Protein AF-A0A7J4S500-F1 (afdb_monomer_lite)

Radius of gyration: 20.07 Å; chains: 1; bounding box: 51×58×51 Å

Sequence (157 aa):
MPPDVHGDVSMAYDDLKDFEGETYSGMAVGGRHVWRYTDAVWREVKVAPDRWDFTLSSVKRRDEPSPPGSGVPPLTEYHWYVLAHQWVRKVDADSYRTFMSGEKYKLAHRRPHWRAWSDEYPGNLASRDAVAAILECRLERLRAETEPRTLWARAAP

Structure (mmCIF, N/CA/C/O backbone):
data_AF-A0A7J4S500-F1
#
_entry.id   AF-A0A7J4S500-F1
#
loop_
_atom_site.group_PDB
_atom_site.id
_atom_site.type_symbol
_atom_site.label_atom_id
_atom_site.label_alt_id
_atom_site.label_comp_id
_atom_site.label_asym_id
_atom_site.label_entity_id
_atom_site.label_seq_id
_atom_site.pdbx_PDB_ins_code
_atom_site.Cartn_x
_atom_site.Cartn_y
_atom_site.Cartn_z
_atom_site.occupancy
_atom_site.B_iso_or_equiv
_atom_site.auth_seq_id
_atom_site.auth_comp_id
_atom_site.auth_asym_id
_atom_site.auth_atom_id
_atom_site.pdbx_PDB_model_num
ATOM 1 N N . MET A 1 1 ? 32.256 42.524 0.680 1.00 39.34 1 MET A N 1
ATOM 2 C CA . MET A 1 1 ? 31.242 41.462 0.548 1.00 39.34 1 MET A CA 1
ATOM 3 C C . MET A 1 1 ? 31.651 40.297 1.431 1.00 39.34 1 MET A C 1
ATOM 5 O O . MET A 1 1 ? 32.753 39.801 1.218 1.00 39.34 1 MET A O 1
ATOM 9 N N . PRO A 1 2 ? 30.843 39.882 2.418 1.00 38.25 2 PRO A N 1
ATOM 10 C CA . PRO A 1 2 ? 30.869 38.491 2.861 1.00 38.25 2 PRO A CA 1
ATOM 11 C C . PRO A 1 2 ? 30.326 37.592 1.727 1.00 38.25 2 PRO A C 1
ATOM 13 O O . PRO A 1 2 ? 29.586 38.093 0.877 1.00 38.25 2 PRO A O 1
ATOM 16 N N . PRO A 1 3 ? 30.681 36.299 1.671 1.00 42.00 3 PRO A N 1
ATOM 17 C CA . PRO A 1 3 ? 29.976 35.341 0.827 1.00 42.00 3 PRO A CA 1
ATOM 18 C C . PRO A 1 3 ? 28.627 34.970 1.464 1.00 42.00 3 PRO A C 1
ATOM 20 O O . PRO A 1 3 ? 28.577 34.675 2.658 1.00 42.00 3 PRO A O 1
ATOM 23 N N . ASP A 1 4 ? 27.551 34.943 0.676 1.00 40.97 4 ASP A N 1
ATOM 24 C CA . ASP A 1 4 ? 26.268 34.394 1.128 1.00 40.97 4 ASP A CA 1
ATOM 25 C C . ASP A 1 4 ? 26.385 32.879 1.318 1.00 40.97 4 ASP A C 1
ATOM 27 O O . ASP A 1 4 ? 26.634 32.131 0.371 1.00 40.97 4 ASP A O 1
ATOM 31 N N . VAL A 1 5 ? 26.171 32.411 2.549 1.00 47.94 5 VAL A N 1
ATOM 32 C CA . VAL A 1 5 ? 26.186 30.980 2.891 1.00 47.94 5 VAL A CA 1
ATOM 33 C C . VAL A 1 5 ? 24.767 30.411 2.814 1.00 47.94 5 VAL A C 1
ATOM 35 O O . VAL A 1 5 ? 24.253 29.815 3.758 1.00 47.94 5 VAL A O 1
ATOM 38 N N . HIS A 1 6 ? 24.126 30.573 1.655 1.00 37.28 6 HIS A N 1
ATOM 39 C CA . HIS A 1 6 ? 22.921 29.818 1.308 1.00 37.28 6 HIS A CA 1
ATOM 40 C C . HIS A 1 6 ? 23.308 28.421 0.811 1.00 37.28 6 HIS A C 1
ATOM 42 O O . HIS A 1 6 ? 23.156 28.077 -0.359 1.00 37.28 6 HIS A O 1
ATOM 48 N N . GLY A 1 7 ? 23.838 27.613 1.732 1.00 32.66 7 GLY A N 1
ATOM 49 C CA . GLY A 1 7 ? 23.929 26.175 1.531 1.00 32.66 7 GLY A CA 1
ATOM 50 C C . GLY A 1 7 ? 22.523 25.583 1.515 1.00 32.66 7 GLY A C 1
ATOM 51 O O . GLY A 1 7 ? 21.793 25.714 2.495 1.00 32.66 7 GLY A O 1
ATOM 52 N N . ASP A 1 8 ? 22.152 24.935 0.413 1.00 40.66 8 ASP A N 1
ATOM 53 C CA . ASP A 1 8 ? 20.953 24.103 0.350 1.00 40.66 8 ASP A CA 1
ATOM 54 C C . ASP A 1 8 ? 21.151 22.893 1.275 1.00 40.66 8 ASP A C 1
ATOM 56 O O . ASP A 1 8 ? 21.895 21.955 0.959 1.00 40.66 8 ASP A O 1
ATOM 60 N N . VAL A 1 9 ? 20.556 22.956 2.471 1.00 40.66 9 VAL A N 1
ATOM 61 C CA . VAL A 1 9 ? 20.656 21.901 3.486 1.00 40.66 9 VAL A CA 1
ATOM 62 C C . VAL A 1 9 ? 19.765 20.742 3.054 1.00 40.66 9 VAL A C 1
ATOM 64 O O . VAL A 1 9 ? 18.627 20.584 3.496 1.00 40.66 9 VAL A O 1
ATOM 67 N N . SER A 1 10 ? 20.316 19.919 2.165 1.00 56.28 10 SER A N 1
ATOM 68 C CA . SER A 1 10 ? 19.734 18.660 1.711 1.00 56.28 10 SER A CA 1
ATOM 69 C C . SER A 1 10 ? 19.686 17.648 2.863 1.00 56.28 10 SER A C 1
ATOM 71 O O . SER A 1 10 ? 20.541 16.774 2.987 1.00 56.28 10 SER A O 1
ATOM 73 N N . MET A 1 11 ? 18.665 17.798 3.717 1.00 62.59 11 MET A N 1
ATOM 74 C CA . MET A 1 11 ? 18.390 16.959 4.889 1.00 62.59 11 MET A CA 1
ATOM 75 C C . MET A 1 11 ? 18.556 15.475 4.544 1.00 62.59 11 MET A C 1
ATOM 77 O O . MET A 1 11 ? 17.888 14.952 3.641 1.00 62.59 11 MET A O 1
ATOM 81 N N . ALA A 1 12 ? 19.438 14.788 5.267 1.00 69.69 12 ALA A N 1
ATOM 82 C CA . ALA A 1 12 ? 19.785 13.404 5.004 1.00 69.69 12 ALA A CA 1
ATOM 83 C C . ALA A 1 12 ? 18.594 12.473 5.270 1.00 69.69 12 ALA A C 1
ATOM 85 O O . ALA A 1 12 ? 17.599 12.832 5.904 1.00 69.69 12 ALA A O 1
ATOM 86 N N . TYR A 1 13 ? 18.666 11.244 4.757 1.00 65.56 13 TYR A N 1
ATOM 87 C CA . TYR A 1 13 ? 17.521 10.332 4.778 1.00 65.56 13 TYR A CA 1
ATOM 88 C C . TYR A 1 13 ? 17.038 10.009 6.204 1.00 65.56 13 TYR A C 1
ATOM 90 O O . TYR A 1 13 ? 15.847 10.147 6.477 1.00 65.56 13 TYR A O 1
ATOM 98 N N . ASP A 1 14 ? 17.935 9.629 7.119 1.00 72.44 14 ASP A N 1
ATOM 99 C CA . ASP A 1 14 ? 17.562 9.287 8.500 1.00 72.44 14 ASP A CA 1
ATOM 100 C C . ASP A 1 14 ? 17.356 10.519 9.419 1.00 72.44 14 ASP A C 1
ATOM 102 O O . ASP A 1 14 ? 16.900 10.339 10.547 1.00 72.44 14 ASP A O 1
ATOM 106 N N . ASP A 1 15 ? 17.598 11.754 8.947 1.00 78.81 15 ASP A N 1
ATOM 107 C CA . ASP A 1 15 ? 17.325 12.977 9.723 1.00 78.81 15 ASP A CA 1
ATOM 108 C C . ASP A 1 15 ? 15.832 13.108 10.063 1.00 78.81 15 ASP A C 1
ATOM 110 O O . ASP A 1 15 ? 14.961 12.798 9.234 1.00 78.81 15 ASP A O 1
ATOM 114 N N . LEU A 1 16 ? 15.544 13.636 11.256 1.00 82.00 16 LEU A N 1
ATOM 115 C CA . LEU A 1 16 ? 14.200 14.065 11.642 1.00 82.00 16 LEU A CA 1
ATOM 116 C C . LEU A 1 16 ? 13.781 15.309 10.844 1.00 82.00 16 LEU A C 1
ATOM 118 O O . LEU A 1 16 ? 14.607 16.159 10.507 1.00 82.00 16 LEU A O 1
ATOM 122 N N . LYS A 1 17 ? 12.496 15.372 10.500 1.00 83.19 17 LYS A N 1
ATOM 123 C CA . LYS A 1 17 ? 11.870 16.386 9.644 1.00 83.19 17 LYS A CA 1
ATOM 124 C C . LYS A 1 17 ? 10.467 16.652 10.172 1.00 83.19 17 LYS A C 1
ATOM 126 O O . LYS A 1 17 ? 9.809 15.708 10.595 1.00 83.19 17 LYS A O 1
ATOM 131 N N . ASP A 1 18 ? 9.985 17.882 10.075 1.00 84.75 18 ASP A N 1
ATOM 132 C CA . ASP A 1 18 ? 8.646 18.251 10.544 1.00 84.75 18 ASP A CA 1
ATOM 133 C C . ASP A 1 18 ? 7.722 18.591 9.369 1.00 84.75 18 ASP A C 1
ATOM 135 O O . ASP A 1 18 ? 8.151 19.172 8.367 1.00 84.75 18 ASP A O 1
ATOM 139 N N . PHE A 1 19 ? 6.447 18.213 9.467 1.00 83.50 19 PHE A N 1
ATOM 140 C CA . PHE A 1 19 ? 5.406 18.588 8.508 1.00 83.50 19 PHE A CA 1
ATOM 141 C C . PHE A 1 19 ? 4.060 18.743 9.226 1.00 83.50 19 PHE A C 1
ATOM 143 O O . PHE A 1 19 ? 3.625 17.831 9.917 1.00 83.50 19 PHE A O 1
ATOM 150 N N . GLU A 1 20 ? 3.422 19.911 9.092 1.00 84.31 20 GLU A N 1
ATOM 151 C CA . GLU A 1 20 ? 2.121 20.251 9.715 1.00 84.31 20 GLU A CA 1
ATOM 152 C C . GLU A 1 20 ? 2.034 20.030 11.248 1.00 84.31 20 GLU A C 1
ATOM 154 O O . GLU A 1 20 ? 0.949 20.020 11.820 1.00 84.31 20 GLU A O 1
ATOM 159 N N . GLY A 1 21 ? 3.185 19.938 11.928 1.00 83.62 21 GLY A N 1
ATOM 160 C CA . GLY A 1 21 ? 3.309 19.693 13.373 1.00 83.62 21 GLY A CA 1
ATOM 161 C C . GLY A 1 21 ? 3.766 18.277 13.743 1.00 83.62 21 GLY A C 1
ATOM 162 O O . GLY A 1 21 ? 4.132 18.050 14.892 1.00 83.62 21 GLY A O 1
ATOM 163 N N . GLU A 1 22 ? 3.804 17.351 12.782 1.00 80.56 22 GLU A N 1
ATOM 164 C CA . GLU A 1 22 ? 4.227 15.961 12.975 1.00 80.56 22 GLU A CA 1
ATOM 165 C C . GLU A 1 22 ? 5.703 15.758 12.593 1.00 80.56 22 GLU A C 1
ATOM 167 O O . GLU A 1 22 ? 6.120 16.079 11.473 1.00 80.56 22 GLU A O 1
ATOM 172 N N . THR A 1 23 ? 6.492 15.176 13.502 1.00 83.88 23 THR A N 1
ATOM 173 C CA . THR A 1 23 ? 7.908 14.846 13.270 1.00 83.88 23 THR A CA 1
ATOM 174 C C . THR A 1 23 ? 8.060 13.436 12.683 1.00 83.88 23 THR A C 1
ATOM 176 O O . THR A 1 23 ? 7.599 12.447 13.253 1.00 83.88 23 THR A O 1
ATOM 179 N N . TYR A 1 24 ? 8.766 13.310 11.560 1.00 82.12 24 TYR A N 1
ATOM 180 C CA . TYR A 1 24 ? 8.981 12.062 10.820 1.00 82.12 24 TYR A CA 1
ATOM 181 C C . TYR A 1 24 ? 10.438 11.904 10.347 1.00 82.12 24 TYR A C 1
ATOM 183 O O . TYR A 1 24 ? 11.268 12.795 10.506 1.00 82.12 24 TYR A O 1
ATOM 191 N N . SER A 1 25 ? 10.770 10.754 9.750 1.00 77.12 25 SER A N 1
ATOM 192 C CA . SER A 1 25 ? 12.083 10.494 9.136 1.00 77.12 25 SER A CA 1
ATOM 193 C C . SER A 1 25 ? 11.971 9.706 7.827 1.00 77.12 25 SER A C 1
ATOM 195 O O . SER A 1 25 ? 10.931 9.118 7.509 1.00 77.12 25 SER A O 1
ATOM 197 N N . GLY A 1 26 ? 13.051 9.695 7.042 1.00 80.75 26 GLY A N 1
ATOM 198 C CA . GLY A 1 26 ? 13.094 9.154 5.685 1.00 80.75 26 GLY A CA 1
ATOM 199 C C . GLY A 1 26 ? 13.034 10.243 4.609 1.00 80.75 26 GLY A C 1
ATOM 200 O O . GLY A 1 26 ? 13.561 11.345 4.771 1.00 80.75 26 GLY A O 1
ATOM 201 N N . MET A 1 27 ? 12.397 9.918 3.480 1.00 81.50 27 MET A N 1
ATOM 202 C CA . MET A 1 27 ? 12.185 10.842 2.360 1.00 81.50 27 MET A CA 1
ATOM 203 C C . MET A 1 27 ? 11.284 12.015 2.773 1.00 81.50 27 MET A C 1
ATOM 205 O O . MET A 1 27 ? 10.198 11.790 3.298 1.00 81.50 27 MET A O 1
ATOM 209 N N . ALA A 1 28 ? 11.721 13.242 2.479 1.00 80.88 28 ALA A N 1
ATOM 210 C CA . ALA A 1 28 ? 10.942 14.455 2.711 1.00 80.88 28 ALA A CA 1
ATOM 211 C C . ALA A 1 28 ? 9.629 14.480 1.901 1.00 80.88 28 ALA A C 1
ATOM 213 O O . ALA A 1 28 ? 9.561 13.952 0.784 1.00 80.88 28 ALA A O 1
ATOM 214 N N . VAL A 1 29 ? 8.600 15.131 2.453 1.00 80.69 29 VAL A N 1
ATOM 215 C CA . VAL A 1 29 ? 7.323 15.393 1.765 1.00 80.69 29 VAL A CA 1
ATOM 216 C C . VAL A 1 29 ? 7.568 16.135 0.442 1.00 80.69 29 VAL A C 1
ATOM 218 O O . VAL A 1 29 ? 8.450 16.981 0.338 1.00 80.69 29 VAL A O 1
ATOM 221 N N . GLY A 1 30 ? 6.823 15.764 -0.605 1.00 80.31 30 GLY A N 1
ATOM 222 C CA . GLY A 1 30 ? 7.051 16.221 -1.984 1.00 80.31 30 GLY A CA 1
ATOM 223 C C . GLY A 1 30 ? 8.120 15.427 -2.752 1.00 80.31 30 GLY A C 1
ATOM 224 O O . GLY A 1 30 ? 8.160 15.488 -3.981 1.00 80.31 30 GLY A O 1
ATOM 225 N N . GLY A 1 31 ? 8.941 14.622 -2.068 1.00 73.62 31 GLY A N 1
ATOM 226 C CA . GLY A 1 31 ? 9.936 13.753 -2.694 1.00 73.62 31 GLY A CA 1
ATOM 227 C C . GLY A 1 31 ? 9.320 12.714 -3.641 1.00 73.62 31 GLY A C 1
ATOM 228 O O . GLY A 1 31 ? 8.367 12.011 -3.299 1.00 73.62 31 GLY A O 1
ATOM 229 N N . ARG A 1 32 ? 9.893 12.579 -4.844 1.00 77.50 32 ARG A N 1
ATOM 230 C CA . ARG A 1 32 ? 9.428 11.653 -5.890 1.00 77.50 32 ARG A CA 1
ATOM 231 C C . ARG A 1 32 ? 10.389 10.478 -6.063 1.00 77.50 32 ARG A C 1
ATOM 233 O O . ARG A 1 32 ? 11.602 10.645 -6.054 1.00 77.50 32 ARG A O 1
ATOM 240 N N . HIS A 1 33 ? 9.839 9.294 -6.323 1.00 74.94 33 HIS A N 1
ATOM 241 C CA . HIS A 1 33 ? 10.587 8.155 -6.854 1.00 74.94 33 HIS A CA 1
ATOM 242 C C . HIS A 1 33 ? 9.850 7.544 -8.048 1.00 74.94 33 HIS A C 1
ATOM 244 O O . HIS A 1 33 ? 8.634 7.356 -7.991 1.00 74.94 33 HIS A O 1
ATOM 250 N N . VAL A 1 34 ? 10.596 7.146 -9.079 1.00 80.31 34 VAL A N 1
ATOM 251 C CA . VAL A 1 34 ? 10.126 6.221 -10.119 1.00 80.31 34 VAL A CA 1
ATOM 252 C C . VAL A 1 34 ? 10.721 4.839 -9.838 1.00 80.31 34 VAL A C 1
ATOM 254 O O . VAL A 1 34 ? 11.895 4.712 -9.478 1.00 80.31 34 VAL A O 1
ATOM 257 N N . TRP A 1 35 ? 9.886 3.807 -9.947 1.00 75.31 35 TRP A N 1
ATOM 258 C CA . TRP A 1 35 ? 10.243 2.420 -9.667 1.00 75.31 35 TRP A CA 1
ATOM 259 C C . TRP A 1 35 ? 9.747 1.518 -10.793 1.00 75.31 35 TRP A C 1
ATOM 261 O O . TRP A 1 35 ? 8.563 1.550 -11.128 1.00 75.31 35 TRP A O 1
ATOM 271 N N . ARG A 1 36 ? 10.625 0.662 -11.319 1.00 79.12 36 ARG A N 1
ATOM 272 C CA . ARG A 1 36 ? 10.257 -0.395 -12.264 1.00 79.12 36 ARG A CA 1
ATOM 273 C C . ARG A 1 36 ? 10.059 -1.696 -11.494 1.00 79.12 36 ARG A C 1
ATOM 275 O O . ARG A 1 36 ? 10.966 -2.159 -10.803 1.00 79.12 36 ARG A O 1
ATOM 282 N N . TYR A 1 37 ? 8.864 -2.261 -11.607 1.00 79.56 37 TYR A N 1
ATOM 283 C CA . TYR A 1 37 ? 8.536 -3.600 -11.129 1.00 79.56 37 TYR A CA 1
ATOM 284 C C . TYR A 1 37 ? 8.828 -4.581 -12.265 1.00 79.56 37 TYR A C 1
ATOM 286 O O . TYR A 1 37 ? 8.053 -4.669 -13.215 1.00 79.56 37 TYR A O 1
ATOM 294 N N . THR A 1 38 ? 9.976 -5.258 -12.215 1.00 83.00 38 THR A N 1
ATOM 295 C CA . THR A 1 38 ? 10.324 -6.277 -13.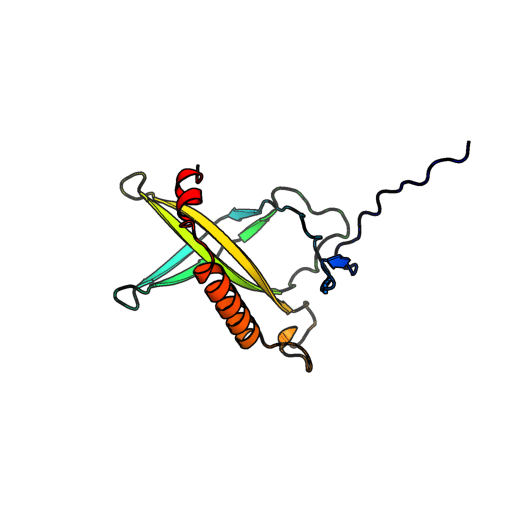215 1.00 83.00 38 THR A CA 1
ATOM 296 C C . THR A 1 38 ? 9.768 -7.630 -12.793 1.00 83.00 38 THR A C 1
ATOM 298 O O . THR A 1 38 ? 9.583 -7.888 -11.598 1.00 83.00 38 THR A O 1
ATOM 301 N N . ASP A 1 39 ? 9.507 -8.493 -13.776 1.00 85.88 39 ASP A N 1
ATOM 302 C CA . ASP A 1 39 ? 9.165 -9.904 -13.542 1.00 85.88 39 ASP A CA 1
ATOM 303 C C . ASP A 1 39 ? 7.933 -10.057 -12.625 1.00 85.88 39 ASP A C 1
ATOM 305 O O . ASP A 1 39 ? 7.887 -10.892 -11.723 1.00 85.88 39 ASP A O 1
ATOM 309 N N . ALA A 1 40 ? 6.960 -9.156 -12.805 1.00 90.56 40 ALA A N 1
ATOM 310 C CA . ALA A 1 40 ? 5.842 -8.974 -11.895 1.00 90.56 40 ALA A CA 1
ATOM 311 C C . ALA A 1 40 ? 4.748 -10.029 -12.110 1.00 90.56 40 ALA A C 1
ATOM 313 O O . ALA A 1 40 ? 4.096 -10.068 -13.152 1.00 90.56 40 ALA A O 1
ATOM 314 N N . VAL A 1 41 ? 4.528 -10.866 -11.096 1.00 91.62 41 VAL A N 1
ATOM 315 C CA . VAL A 1 41 ? 3.554 -11.959 -11.107 1.00 91.62 41 VAL A CA 1
ATOM 316 C C . VAL A 1 41 ? 2.342 -11.574 -10.264 1.00 91.62 41 VAL A C 1
ATOM 318 O O . VAL A 1 41 ? 2.421 -11.505 -9.037 1.00 91.62 41 VAL A O 1
ATOM 321 N N . TRP A 1 42 ? 1.212 -11.349 -10.933 1.00 92.31 42 TRP A N 1
ATOM 322 C CA . TRP A 1 42 ? -0.106 -11.218 -10.310 1.00 92.31 42 TRP A CA 1
ATOM 323 C C . TRP A 1 42 ? -0.739 -12.606 -10.145 1.00 92.31 42 TRP A C 1
ATOM 325 O O . TRP A 1 42 ? -0.661 -13.437 -11.053 1.00 92.31 42 TRP A O 1
ATOM 335 N N . ARG A 1 43 ? -1.363 -12.876 -8.996 1.00 93.50 43 ARG A N 1
ATOM 336 C CA . ARG A 1 43 ? -2.166 -14.088 -8.757 1.00 93.50 43 ARG A CA 1
ATOM 337 C C . ARG A 1 43 ? -3.406 -13.718 -7.966 1.00 93.50 43 ARG A C 1
ATOM 339 O O . ARG A 1 43 ? -3.281 -13.080 -6.926 1.00 93.50 43 ARG A O 1
ATOM 346 N N . GLU A 1 44 ? -4.567 -14.169 -8.414 1.00 94.38 44 GLU A N 1
ATOM 347 C CA . GLU A 1 44 ? -5.854 -13.888 -7.780 1.00 94.38 44 GLU A CA 1
ATOM 348 C C . GLU A 1 44 ? -6.739 -15.136 -7.731 1.00 94.38 44 GLU A C 1
ATOM 350 O O . GLU A 1 44 ? -6.620 -16.033 -8.567 1.00 94.38 44 GLU A O 1
ATOM 355 N N . VAL A 1 45 ? -7.618 -15.192 -6.733 1.00 93.75 45 VAL A N 1
ATOM 356 C CA . VAL A 1 45 ? -8.614 -16.252 -6.551 1.00 93.75 45 VAL A CA 1
ATOM 357 C C . VAL A 1 45 ? -9.953 -15.601 -6.228 1.00 93.75 45 VAL A C 1
ATOM 359 O O . VAL A 1 45 ? -10.042 -14.761 -5.330 1.00 93.75 45 VAL A O 1
ATOM 362 N N . LYS A 1 46 ? -11.012 -15.994 -6.942 1.00 87.38 46 LYS A N 1
ATOM 363 C CA . LYS A 1 46 ? -12.369 -15.539 -6.634 1.00 87.38 46 LYS A CA 1
ATOM 364 C C . LYS A 1 46 ? -12.881 -16.265 -5.393 1.00 87.38 46 LYS A C 1
ATOM 366 O O . LYS A 1 46 ? -12.978 -17.489 -5.400 1.00 87.38 46 LYS A O 1
ATOM 371 N N . VAL A 1 47 ? -13.218 -15.510 -4.349 1.00 93.06 47 VAL A N 1
ATOM 372 C CA . VAL A 1 47 ? -13.622 -16.051 -3.035 1.00 93.06 47 VAL A CA 1
ATOM 373 C C . VAL A 1 47 ? -15.053 -15.676 -2.636 1.00 93.06 47 VAL A C 1
ATOM 375 O O . VAL A 1 47 ? -15.629 -16.322 -1.767 1.00 93.06 47 VAL A O 1
ATOM 378 N N . ALA A 1 48 ? -15.657 -14.682 -3.293 1.00 87.62 48 ALA A N 1
ATOM 379 C CA . ALA A 1 48 ? -17.089 -14.377 -3.222 1.00 87.62 48 ALA A CA 1
ATOM 380 C C . ALA A 1 48 ? -17.589 -13.869 -4.598 1.00 87.62 48 ALA A C 1
ATOM 382 O O . ALA A 1 48 ? -16.777 -13.701 -5.511 1.00 87.62 48 ALA A O 1
ATOM 383 N N . PRO A 1 49 ? -18.899 -13.621 -4.808 1.00 88.94 49 PRO A N 1
ATOM 384 C CA . PRO A 1 49 ? -19.425 -13.117 -6.085 1.00 88.94 49 PRO A CA 1
ATOM 385 C C . PRO A 1 49 ? -18.778 -11.805 -6.561 1.00 88.94 49 PRO A C 1
ATOM 387 O O . PRO A 1 49 ? -18.595 -11.616 -7.766 1.00 88.94 49 PRO A O 1
ATOM 390 N N . ASP A 1 50 ? -18.395 -10.954 -5.615 1.00 88.25 50 ASP A N 1
ATOM 391 C CA . ASP A 1 50 ? -17.813 -9.616 -5.752 1.00 88.25 50 ASP A CA 1
ATOM 392 C C . ASP A 1 50 ? -16.369 -9.507 -5.213 1.00 88.25 50 ASP A C 1
ATOM 394 O O . ASP A 1 50 ? -15.621 -8.633 -5.649 1.00 88.25 50 ASP A O 1
ATOM 398 N N . ARG A 1 51 ? -15.941 -10.412 -4.319 1.00 87.44 51 ARG A N 1
ATOM 399 C CA . ARG A 1 51 ? -14.589 -10.428 -3.728 1.00 87.44 51 ARG A CA 1
ATOM 400 C C . ARG A 1 51 ? -13.626 -11.403 -4.414 1.00 87.44 51 ARG A C 1
ATOM 402 O O . ARG A 1 51 ? -13.910 -12.594 -4.573 1.00 87.44 51 ARG A O 1
ATOM 409 N N . TRP A 1 52 ? -12.428 -10.897 -4.687 1.00 93.94 52 TRP A N 1
ATOM 410 C CA . TRP A 1 52 ? -11.238 -11.668 -5.040 1.00 93.94 52 TRP A CA 1
ATOM 411 C C . TRP A 1 52 ? -10.136 -11.389 -4.019 1.00 93.94 52 TRP A C 1
ATOM 413 O O . TRP A 1 52 ? -9.940 -10.237 -3.631 1.00 93.94 52 TRP A O 1
ATOM 423 N N . ASP A 1 53 ? -9.401 -12.425 -3.628 1.00 91.81 53 ASP A N 1
ATOM 424 C CA . ASP A 1 53 ? -8.164 -12.278 -2.863 1.00 91.81 53 ASP A CA 1
ATOM 425 C C . ASP A 1 53 ? -6.990 -12.364 -3.847 1.00 91.81 53 ASP A C 1
ATOM 427 O O . ASP A 1 53 ? -6.951 -13.269 -4.685 1.00 91.81 53 ASP A O 1
ATOM 431 N N . PHE A 1 54 ? -6.044 -11.422 -3.780 1.00 93.94 54 PHE A N 1
ATOM 432 C CA . PHE A 1 54 ? -4.947 -11.320 -4.748 1.00 93.94 54 PHE A CA 1
ATOM 433 C C . PHE A 1 54 ? -3.579 -11.096 -4.095 1.00 93.94 54 PHE A C 1
ATOM 435 O O . PHE A 1 54 ? -3.460 -10.660 -2.951 1.00 93.94 54 PHE A O 1
ATOM 442 N N . THR A 1 55 ? -2.528 -11.380 -4.861 1.00 93.62 55 THR A N 1
ATOM 443 C CA . THR A 1 55 ? -1.125 -11.138 -4.514 1.00 93.62 55 THR A CA 1
ATOM 444 C C . THR A 1 55 ? -0.357 -10.627 -5.731 1.00 93.62 55 THR A C 1
ATOM 446 O O . THR A 1 55 ? -0.681 -10.957 -6.873 1.00 93.62 55 THR A O 1
ATOM 449 N N . LEU A 1 56 ? 0.683 -9.832 -5.478 1.00 93.69 56 LEU A N 1
ATOM 450 C CA . LEU A 1 56 ? 1.612 -9.336 -6.489 1.00 93.69 56 LEU A CA 1
ATOM 451 C C . LEU A 1 56 ? 3.045 -9.482 -5.968 1.00 93.69 56 LEU A C 1
ATOM 453 O O . LEU A 1 56 ? 3.407 -8.852 -4.974 1.00 93.69 56 LEU A O 1
ATOM 457 N N . SER A 1 57 ? 3.864 -10.291 -6.640 1.00 93.75 57 SER A N 1
ATOM 458 C CA . SER A 1 57 ? 5.294 -10.448 -6.345 1.00 93.75 57 SER A CA 1
ATOM 459 C C . SER A 1 57 ? 6.149 -9.958 -7.515 1.00 93.75 57 SER A C 1
ATOM 461 O O . SER A 1 57 ? 5.813 -10.170 -8.675 1.00 93.75 57 SER A O 1
ATOM 463 N N . SER A 1 58 ? 7.234 -9.236 -7.225 1.00 93.25 58 SER A N 1
ATOM 464 C CA . SER A 1 58 ? 8.100 -8.609 -8.236 1.00 93.25 58 SER A CA 1
ATOM 465 C C . SER A 1 58 ? 9.402 -8.112 -7.604 1.00 93.25 58 SER A C 1
ATOM 467 O O . SER A 1 58 ? 9.411 -7.710 -6.437 1.00 93.25 58 SER A O 1
ATOM 469 N N . VAL A 1 59 ? 10.487 -8.058 -8.383 1.00 90.00 59 VAL A N 1
ATOM 470 C CA . VAL A 1 59 ? 11.694 -7.314 -7.999 1.00 90.00 59 VAL A CA 1
ATOM 471 C C . VAL A 1 59 ? 11.522 -5.847 -8.396 1.00 90.00 59 VAL A C 1
ATOM 473 O O . VAL A 1 59 ? 11.454 -5.501 -9.575 1.00 90.00 59 VAL A O 1
ATOM 476 N N . LYS A 1 60 ? 11.484 -4.957 -7.400 1.00 87.00 60 LYS A N 1
ATOM 477 C CA . LYS A 1 60 ? 11.320 -3.514 -7.609 1.00 87.00 60 LYS A CA 1
ATOM 478 C C . LYS A 1 60 ? 12.675 -2.799 -7.643 1.00 87.00 60 LYS A C 1
ATOM 480 O O . LYS A 1 60 ? 13.380 -2.770 -6.636 1.00 87.00 60 LYS A O 1
ATOM 485 N N . ARG A 1 61 ? 13.014 -2.161 -8.766 1.00 86.25 61 ARG A N 1
ATOM 486 C CA . ARG A 1 61 ? 14.274 -1.417 -8.984 1.00 86.25 61 ARG A CA 1
ATOM 487 C C . ARG A 1 61 ? 14.003 0.087 -9.132 1.00 86.25 61 ARG A C 1
ATOM 489 O O . ARG A 1 61 ? 12.953 0.458 -9.658 1.00 86.25 61 ARG A O 1
ATOM 496 N N . ARG A 1 62 ? 14.898 0.956 -8.634 1.00 83.25 62 ARG A N 1
ATOM 497 C CA . ARG A 1 62 ? 14.840 2.405 -8.936 1.00 83.25 62 ARG A CA 1
ATOM 498 C C . ARG A 1 62 ? 15.095 2.612 -10.435 1.00 83.25 62 ARG A C 1
ATOM 500 O O . ARG A 1 62 ? 15.782 1.796 -11.045 1.00 83.25 62 ARG A O 1
ATOM 507 N N . ASP A 1 63 ? 14.604 3.718 -10.987 1.00 84.00 63 ASP A N 1
ATOM 508 C CA . ASP A 1 63 ? 15.063 4.215 -12.295 1.00 84.00 63 ASP A CA 1
ATOM 509 C C . ASP A 1 63 ? 16.525 4.700 -12.248 1.00 84.00 63 ASP A C 1
ATOM 511 O O . ASP A 1 63 ? 17.309 4.414 -13.148 1.00 84.00 63 ASP A O 1
ATOM 515 N N . GLU A 1 64 ? 16.897 5.383 -11.164 1.00 83.44 64 GLU A N 1
ATOM 516 C CA . GLU A 1 64 ? 18.201 6.028 -10.965 1.00 83.44 64 GLU A CA 1
ATOM 517 C C . GLU A 1 64 ? 18.953 5.412 -9.768 1.00 83.44 64 GLU A C 1
ATOM 519 O O . GLU A 1 64 ? 18.314 4.991 -8.797 1.00 83.44 64 GLU A O 1
ATOM 524 N N . PRO A 1 65 ? 20.299 5.370 -9.764 1.00 83.00 65 PRO A N 1
ATOM 525 C CA . PRO A 1 65 ? 21.075 4.982 -8.586 1.00 83.00 65 PRO A CA 1
ATOM 526 C C . PRO A 1 65 ? 20.749 5.837 -7.349 1.00 83.00 65 PRO A C 1
ATOM 528 O O . PRO A 1 65 ? 20.442 7.022 -7.456 1.00 83.00 65 PRO A O 1
ATOM 531 N N . SER A 1 66 ? 20.838 5.252 -6.150 1.00 81.25 66 SER A N 1
ATOM 532 C CA . SER A 1 66 ? 20.751 6.037 -4.909 1.00 81.25 66 SER A CA 1
ATOM 533 C C . SER A 1 66 ? 22.088 6.761 -4.669 1.00 81.25 66 SER A C 1
ATOM 535 O O . SER A 1 66 ? 23.130 6.135 -4.877 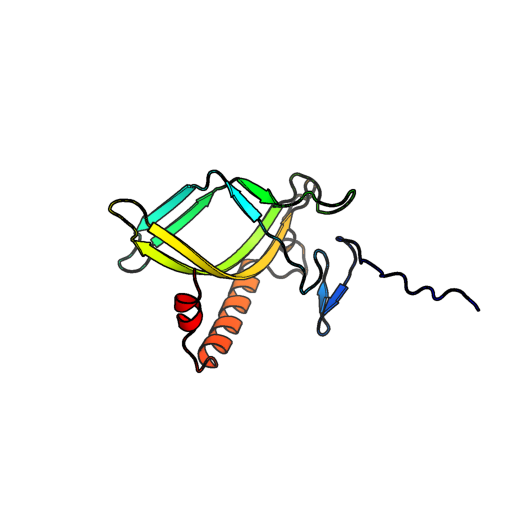1.00 81.25 66 SER A O 1
ATOM 537 N N . PRO A 1 67 ? 22.099 8.026 -4.203 1.00 83.19 67 PRO A N 1
ATOM 538 C CA . PRO A 1 67 ? 23.328 8.713 -3.802 1.00 83.19 67 PRO A CA 1
ATOM 539 C C . PRO A 1 67 ? 24.167 7.911 -2.786 1.00 83.19 67 PRO A C 1
ATOM 541 O O . PRO A 1 67 ? 23.587 7.179 -1.972 1.00 83.19 67 PRO A O 1
ATOM 544 N N . PRO A 1 68 ? 25.508 8.048 -2.774 1.00 81.19 68 PRO A N 1
ATOM 545 C CA . PRO A 1 68 ? 26.365 7.405 -1.778 1.00 81.19 68 PRO A CA 1
ATOM 546 C C . PRO A 1 68 ? 25.904 7.699 -0.343 1.00 81.19 68 PRO A C 1
ATOM 548 O O . PRO A 1 68 ? 25.531 8.824 -0.026 1.00 81.19 68 PRO A O 1
ATOM 551 N N . GLY A 1 69 ? 25.892 6.677 0.517 1.00 80.00 69 GLY A N 1
ATOM 552 C CA . GLY A 1 69 ? 25.434 6.797 1.909 1.00 80.00 69 GLY A CA 1
ATOM 553 C C . GLY A 1 69 ? 23.917 6.955 2.108 1.00 80.00 69 GLY A C 1
ATOM 554 O O . GLY A 1 69 ? 23.479 7.030 3.250 1.00 80.00 69 GLY A O 1
ATOM 555 N N . SER A 1 70 ? 23.103 6.984 1.044 1.00 79.19 70 SER A N 1
ATOM 556 C CA . SER A 1 70 ? 21.645 7.165 1.149 1.00 79.19 70 SER A CA 1
ATOM 557 C C . SER A 1 70 ? 20.846 5.854 1.146 1.00 79.19 70 SER A C 1
ATOM 559 O O . SER A 1 70 ? 21.238 4.858 0.535 1.00 79.19 70 SER A O 1
ATOM 561 N N . GLY A 1 71 ? 19.655 5.893 1.751 1.00 82.62 71 GLY A N 1
ATOM 562 C CA . GLY A 1 71 ? 18.725 4.764 1.823 1.00 82.62 71 GLY A CA 1
ATOM 563 C C . GLY A 1 71 ? 18.819 4.014 3.151 1.00 82.62 71 GLY A C 1
ATOM 564 O O . GLY A 1 71 ? 19.305 4.549 4.138 1.00 82.62 71 GLY A O 1
ATOM 565 N N . VAL A 1 72 ? 18.319 2.777 3.187 1.00 87.94 72 VAL A N 1
ATOM 566 C CA . VAL A 1 72 ? 18.340 1.927 4.391 1.00 87.94 72 VAL A CA 1
ATOM 567 C C . VAL A 1 72 ? 19.202 0.682 4.184 1.00 87.94 72 VAL A C 1
ATOM 569 O O . VAL A 1 72 ? 19.368 0.256 3.037 1.00 87.94 72 VAL A O 1
ATOM 572 N N . PRO A 1 73 ? 19.719 0.060 5.263 1.00 89.62 73 PRO A N 1
ATOM 573 C CA . PRO A 1 73 ? 20.513 -1.159 5.161 1.00 89.62 73 PRO A CA 1
ATOM 574 C C . PRO A 1 73 ? 19.804 -2.274 4.371 1.00 89.62 73 PRO A C 1
ATOM 576 O O . PRO A 1 73 ? 18.583 -2.438 4.519 1.00 89.62 73 PRO A O 1
ATOM 579 N N . PRO A 1 74 ? 20.540 -3.080 3.579 1.00 91.00 74 PRO A N 1
ATOM 580 C CA . PRO A 1 74 ? 20.011 -4.295 2.964 1.00 91.00 74 PRO A CA 1
ATOM 581 C C . PRO A 1 74 ? 19.304 -5.185 3.991 1.00 91.00 74 PRO A C 1
ATOM 583 O O . PRO A 1 74 ? 19.701 -5.220 5.151 1.00 91.00 74 PRO A O 1
ATOM 586 N N . LEU A 1 75 ? 18.266 -5.907 3.558 1.00 92.50 75 LEU A N 1
ATOM 587 C CA . LEU A 1 75 ? 17.368 -6.695 4.420 1.00 92.50 75 LEU A CA 1
ATOM 588 C C . LEU A 1 75 ? 16.495 -5.870 5.396 1.00 92.50 75 LEU A C 1
ATOM 590 O O . LEU A 1 75 ? 15.852 -6.453 6.261 1.00 92.50 75 LEU A O 1
ATOM 594 N N . THR A 1 76 ? 16.415 -4.537 5.266 1.00 93.75 76 THR A N 1
ATOM 595 C CA . THR A 1 76 ? 15.362 -3.758 5.951 1.00 93.75 76 THR A CA 1
ATOM 596 C C . THR A 1 76 ? 14.000 -4.062 5.320 1.00 93.75 76 THR A C 1
ATOM 598 O O . THR A 1 76 ? 13.791 -3.821 4.129 1.00 93.75 76 THR A O 1
ATOM 601 N N . GLU A 1 77 ? 13.057 -4.547 6.123 1.00 95.06 77 GLU A N 1
ATOM 602 C CA . GLU A 1 77 ? 11.699 -4.898 5.701 1.00 95.06 77 GLU A CA 1
ATOM 603 C C . GLU A 1 77 ? 10.697 -3.787 6.044 1.00 95.06 77 GLU A C 1
ATOM 605 O O . GLU A 1 77 ? 10.903 -2.998 6.969 1.00 95.06 77 GLU A O 1
ATOM 610 N N . TYR A 1 78 ? 9.576 -3.742 5.319 1.00 94.44 78 TYR A N 1
ATOM 611 C CA . TYR A 1 78 ? 8.523 -2.744 5.511 1.00 94.44 78 TYR A CA 1
ATOM 612 C C . TYR A 1 78 ? 7.124 -3.341 5.371 1.00 94.44 78 TYR A C 1
ATOM 614 O O . TYR A 1 78 ? 6.825 -3.983 4.365 1.00 94.44 78 TYR A O 1
ATOM 622 N N . HIS A 1 79 ? 6.245 -3.005 6.312 1.00 95.38 79 HIS A N 1
ATOM 623 C CA . HIS A 1 79 ? 4.811 -3.223 6.198 1.00 95.38 79 HIS A CA 1
ATOM 624 C C . HIS A 1 79 ? 4.173 -1.937 5.658 1.00 95.38 79 HIS A C 1
ATOM 626 O O . HIS A 1 79 ? 4.163 -0.898 6.325 1.00 95.38 79 HIS A O 1
ATOM 632 N N . TRP A 1 80 ? 3.678 -1.994 4.421 1.00 95.38 80 TRP A N 1
ATOM 633 C CA . TRP A 1 80 ? 2.992 -0.882 3.766 1.00 95.38 80 TRP A CA 1
ATOM 634 C C . TRP A 1 80 ? 1.526 -1.233 3.542 1.00 95.38 80 TRP A C 1
ATOM 636 O O . TRP A 1 80 ? 1.239 -2.208 2.851 1.00 95.38 80 TRP A O 1
ATOM 646 N N . TYR A 1 81 ? 0.616 -0.393 4.028 1.00 96.31 81 TYR A N 1
ATOM 647 C CA . TYR A 1 81 ? -0.771 -0.425 3.580 1.00 96.31 81 TYR A CA 1
ATOM 648 C C . TYR A 1 81 ? -0.892 0.320 2.250 1.00 96.31 81 TYR A C 1
ATOM 650 O O . TYR A 1 81 ? -0.312 1.397 2.084 1.00 96.31 81 TYR A O 1
ATOM 658 N N . VAL A 1 82 ? -1.640 -0.241 1.304 1.00 93.94 82 VAL A N 1
ATOM 659 C CA . VAL A 1 82 ? -1.950 0.393 0.018 1.00 93.94 82 VAL A CA 1
ATOM 660 C C . VAL A 1 82 ? -3.457 0.364 -0.154 1.00 93.94 82 VAL A C 1
ATOM 662 O O . VAL A 1 82 ? -4.037 -0.708 -0.309 1.00 93.94 82 VAL A O 1
ATOM 665 N N . LEU A 1 83 ? -4.078 1.540 -0.155 1.00 92.81 83 LEU A N 1
ATOM 666 C CA . LEU A 1 83 ? -5.486 1.697 -0.481 1.00 92.81 83 LEU A CA 1
ATOM 667 C C . LEU A 1 83 ? -5.584 2.356 -1.853 1.00 92.81 83 LEU A C 1
ATOM 669 O O . LEU A 1 83 ? -5.494 3.577 -1.990 1.00 92.81 83 LEU A O 1
ATOM 673 N N . ALA A 1 84 ? -5.709 1.521 -2.879 1.00 90.69 84 ALA A N 1
ATOM 674 C CA . ALA A 1 84 ? -5.692 1.946 -4.267 1.00 90.69 84 ALA A CA 1
ATOM 675 C C . ALA A 1 84 ? -6.830 1.323 -5.063 1.00 90.69 84 ALA A C 1
ATOM 677 O O . ALA A 1 84 ? -7.220 0.178 -4.843 1.00 90.69 84 ALA A O 1
ATOM 678 N N . HIS A 1 85 ? -7.316 2.083 -6.037 1.00 87.50 85 HIS A N 1
ATOM 679 C CA . HIS A 1 85 ? -8.182 1.552 -7.071 1.00 87.50 85 HIS A CA 1
ATOM 680 C C . HIS A 1 85 ? -7.300 0.993 -8.185 1.00 87.50 85 HIS A C 1
ATOM 682 O O . HIS A 1 85 ? -6.394 1.679 -8.668 1.00 87.50 85 HIS A O 1
ATOM 688 N N . GLN A 1 86 ? -7.576 -0.240 -8.598 1.00 88.50 86 GLN A N 1
ATOM 689 C CA . GLN A 1 86 ? -7.089 -0.779 -9.859 1.00 88.50 86 GLN A CA 1
ATOM 690 C C . GLN A 1 86 ? -8.152 -0.547 -10.928 1.00 88.50 86 GLN A C 1
ATOM 692 O O . GLN A 1 86 ? -9.349 -0.656 -10.666 1.00 88.50 86 GLN A O 1
ATOM 697 N N . TRP A 1 87 ? -7.705 -0.289 -12.146 1.00 86.31 87 TRP A N 1
ATOM 698 C CA . TRP A 1 87 ? -8.540 -0.361 -13.327 1.00 86.31 87 TRP A CA 1
ATOM 699 C C . TRP A 1 87 ? -7.801 -1.033 -14.468 1.00 86.31 87 TRP A C 1
ATOM 701 O O . TRP A 1 87 ? -6.573 -0.995 -14.562 1.00 86.31 87 TRP A O 1
ATOM 711 N N . VAL A 1 88 ? -8.583 -1.667 -15.332 1.00 86.00 88 VAL A N 1
ATOM 712 C CA . VAL A 1 88 ? -8.093 -2.649 -16.286 1.00 86.00 88 VAL A CA 1
ATOM 713 C C . VAL A 1 88 ? -8.854 -2.465 -17.597 1.00 86.00 88 VAL A C 1
ATOM 715 O O . VAL A 1 88 ? -10.080 -2.566 -17.627 1.00 86.00 88 VAL A O 1
ATOM 718 N N . ARG A 1 89 ? -8.141 -2.187 -18.693 1.00 85.44 89 ARG A N 1
ATOM 719 C CA . ARG A 1 89 ? -8.710 -2.114 -20.047 1.00 85.44 89 ARG A CA 1
ATOM 720 C C . ARG A 1 89 ? -8.223 -3.300 -20.868 1.00 85.44 89 ARG A C 1
ATOM 722 O O . ARG A 1 89 ? -7.018 -3.454 -21.042 1.00 85.44 89 ARG A O 1
ATOM 729 N N . LYS A 1 90 ? -9.139 -4.098 -21.422 1.00 85.75 90 LYS A N 1
ATOM 730 C CA . LYS A 1 90 ? -8.777 -5.133 -22.401 1.00 85.75 90 LYS A CA 1
ATOM 731 C C . LYS A 1 90 ? -8.225 -4.478 -23.673 1.00 85.75 90 LYS A C 1
ATOM 733 O O . LYS A 1 90 ? -8.799 -3.493 -24.145 1.00 85.75 90 LYS A O 1
ATOM 738 N N . VAL A 1 91 ? -7.099 -4.984 -24.173 1.00 91.19 91 VAL A N 1
ATOM 739 C CA . VAL A 1 91 ? -6.384 -4.442 -25.344 1.00 91.19 91 VAL A CA 1
ATOM 740 C C . VAL A 1 91 ? -6.571 -5.354 -26.554 1.00 91.19 91 VAL A C 1
ATOM 742 O O . VAL A 1 91 ? -6.954 -4.877 -27.618 1.00 91.19 91 VAL A O 1
ATOM 745 N N . ASP A 1 92 ? -6.371 -6.657 -26.366 1.00 91.94 92 ASP A N 1
ATOM 746 C CA . ASP A 1 92 ? -6.558 -7.707 -27.373 1.00 91.94 92 ASP A CA 1
ATOM 747 C C . ASP A 1 92 ? -7.222 -8.944 -26.728 1.00 91.94 92 ASP A C 1
ATOM 749 O O . ASP A 1 92 ? -7.972 -8.790 -25.764 1.00 91.94 92 ASP A O 1
ATOM 753 N N . ALA A 1 93 ? -7.032 -10.156 -27.259 1.00 89.38 93 ALA A N 1
ATOM 754 C CA . ALA A 1 93 ? -7.623 -11.380 -26.710 1.00 89.38 93 ALA A CA 1
ATOM 755 C C . ALA A 1 93 ? -7.122 -11.719 -25.292 1.00 89.38 93 ALA A C 1
ATOM 757 O O . ALA A 1 93 ? -7.927 -12.128 -24.448 1.00 89.38 93 ALA A O 1
ATOM 758 N N . ASP A 1 94 ? -5.841 -11.478 -25.017 1.00 89.31 94 ASP A N 1
ATOM 759 C CA . ASP A 1 94 ? -5.125 -11.985 -23.841 1.00 89.31 94 ASP A CA 1
ATOM 760 C C . ASP A 1 94 ? -4.501 -10.849 -23.010 1.00 89.31 94 ASP A C 1
ATOM 762 O O . ASP A 1 94 ? -4.377 -10.957 -21.788 1.00 89.31 94 ASP A O 1
ATOM 766 N N . SER A 1 95 ? -4.178 -9.716 -23.642 1.00 84.25 95 SER A N 1
ATOM 767 C CA . SER A 1 95 ? -3.579 -8.552 -22.989 1.00 84.25 95 SER A CA 1
ATOM 768 C C . SER A 1 95 ? -4.616 -7.613 -22.379 1.00 84.25 95 SER A C 1
ATOM 770 O O . SER A 1 95 ? -5.585 -7.180 -23.018 1.00 84.25 95 SER A O 1
ATOM 772 N N . TYR A 1 96 ? -4.327 -7.172 -21.157 1.00 86.94 96 TYR A N 1
ATOM 773 C CA . TYR A 1 96 ? -5.032 -6.090 -20.483 1.00 86.94 96 TYR A CA 1
ATOM 774 C C . TYR A 1 96 ? -4.030 -5.034 -20.012 1.00 86.94 96 TYR A C 1
ATOM 776 O O . TYR A 1 96 ? -2.975 -5.355 -19.466 1.00 86.94 96 TYR A O 1
ATOM 784 N N . ARG A 1 97 ? -4.370 -3.756 -20.193 1.00 85.19 97 ARG A N 1
ATOM 785 C CA . ARG A 1 97 ? -3.605 -2.633 -19.655 1.00 85.19 97 ARG A CA 1
ATOM 786 C C . ARG A 1 97 ? -4.139 -2.275 -18.276 1.00 85.19 97 ARG A C 1
ATOM 788 O O . ARG A 1 97 ? -5.293 -1.863 -18.149 1.00 85.19 97 ARG A O 1
ATOM 795 N N . THR A 1 98 ? -3.283 -2.408 -17.273 1.00 87.19 98 THR A N 1
ATOM 796 C CA . THR A 1 98 ? -3.614 -2.148 -15.870 1.00 87.19 98 THR A CA 1
ATOM 797 C C . THR A 1 98 ? -3.039 -0.811 -15.415 1.00 87.19 98 THR A C 1
ATOM 799 O O . THR A 1 98 ? -1.847 -0.552 -15.573 1.00 87.19 98 THR A O 1
ATOM 802 N N . PHE A 1 99 ? -3.884 0.017 -14.808 1.00 86.81 99 PHE A N 1
ATOM 803 C CA . PHE A 1 99 ? -3.510 1.230 -14.086 1.00 86.81 99 PHE A CA 1
ATOM 804 C C . PHE A 1 99 ? -3.933 1.087 -12.620 1.00 86.81 99 PHE A C 1
ATOM 806 O O . PHE A 1 99 ? -4.949 0.461 -12.317 1.00 86.81 99 PHE A O 1
ATOM 813 N N . MET A 1 100 ? -3.161 1.654 -11.696 1.00 88.06 100 MET A N 1
ATOM 814 C CA . MET A 1 100 ? -3.486 1.645 -10.271 1.00 88.06 100 MET A CA 1
ATOM 815 C C . MET A 1 100 ? -3.062 2.968 -9.637 1.00 88.06 100 MET A C 1
ATOM 817 O O . MET A 1 100 ? -1.930 3.411 -9.824 1.00 88.06 100 MET A O 1
ATOM 821 N N . SER A 1 101 ? -3.958 3.585 -8.865 1.00 86.62 101 SER A N 1
ATOM 822 C CA . SER A 1 101 ? -3.664 4.815 -8.122 1.00 86.62 101 SER A CA 1
ATOM 823 C C . SER A 1 101 ? -4.417 4.868 -6.797 1.00 86.62 101 SER A C 1
ATOM 825 O O . SER A 1 101 ? -5.541 4.370 -6.694 1.00 86.62 101 SER A O 1
ATOM 827 N N . GLY A 1 102 ? -3.809 5.496 -5.795 1.00 89.31 102 GLY A N 1
ATOM 828 C CA . GLY A 1 102 ? -4.377 5.630 -4.461 1.00 89.31 102 GLY A CA 1
ATOM 829 C C . GLY A 1 102 ? -3.350 6.097 -3.443 1.00 89.31 102 GLY A C 1
ATOM 830 O O . GLY A 1 102 ? -2.337 6.701 -3.795 1.00 89.31 102 GLY A O 1
ATOM 831 N N . GLU A 1 103 ? -3.624 5.798 -2.180 1.00 90.75 103 GLU A N 1
ATOM 832 C CA . GLU A 1 103 ? -2.891 6.296 -1.019 1.00 90.75 103 GLU A CA 1
ATOM 833 C C . GLU A 1 103 ? -2.106 5.141 -0.359 1.00 90.75 103 GLU A C 1
ATOM 835 O O . GLU A 1 103 ? -2.535 3.983 -0.372 1.00 90.75 103 GLU A O 1
ATOM 840 N N . LYS A 1 104 ? -0.901 5.427 0.157 1.00 92.94 104 LYS A N 1
ATOM 841 C CA . LYS A 1 104 ? 0.045 4.409 0.649 1.00 92.94 104 LYS A CA 1
ATOM 842 C C . LYS A 1 104 ? 0.695 4.840 1.958 1.00 92.94 104 LYS A C 1
ATOM 844 O O . LYS A 1 104 ? 1.375 5.859 2.004 1.00 92.94 104 LYS A O 1
ATOM 849 N N . TYR A 1 105 ? 0.557 4.006 2.983 1.00 94.12 105 TYR A N 1
ATOM 850 C CA . TYR A 1 105 ? 0.918 4.315 4.366 1.00 94.12 105 TYR A CA 1
ATOM 851 C C . TYR A 1 105 ? 1.977 3.336 4.876 1.00 94.12 105 TYR A C 1
ATOM 853 O O . TYR A 1 105 ? 1.892 2.133 4.616 1.00 94.12 105 TYR A O 1
ATOM 861 N N . LYS A 1 106 ? 2.993 3.833 5.589 1.00 94.31 106 LYS A N 1
ATOM 862 C CA . LYS A 1 106 ? 3.954 2.984 6.308 1.00 94.31 106 LYS A CA 1
ATOM 863 C C . LYS A 1 106 ? 3.306 2.594 7.634 1.00 94.31 106 LYS A C 1
ATOM 865 O O . LYS A 1 106 ? 3.151 3.457 8.486 1.00 94.31 106 LYS A O 1
ATOM 870 N N . LEU A 1 107 ? 2.950 1.323 7.803 1.00 95.12 107 LEU A N 1
ATOM 871 C CA . LEU A 1 107 ? 2.466 0.818 9.091 1.00 95.12 107 LEU A CA 1
ATOM 872 C C . LEU A 1 107 ? 3.655 0.485 9.994 1.00 95.12 107 LEU A C 1
ATOM 874 O O . LEU A 1 107 ? 3.757 0.971 11.114 1.00 95.12 107 LEU A O 1
ATOM 878 N N . ALA A 1 108 ? 4.606 -0.289 9.466 1.00 95.25 108 ALA A N 1
ATOM 879 C CA . ALA A 1 108 ? 5.759 -0.745 10.228 1.00 95.25 108 ALA A CA 1
ATOM 880 C C . ALA A 1 108 ? 7.012 -0.928 9.367 1.00 95.25 108 ALA A C 1
ATOM 882 O O . ALA A 1 108 ? 6.985 -0.890 8.133 1.00 95.25 108 ALA A O 1
ATOM 883 N N . HIS A 1 109 ? 8.137 -1.143 10.038 1.00 94.69 109 HIS A N 1
ATOM 884 C CA . HIS A 1 109 ? 9.381 -1.606 9.435 1.00 94.69 109 HIS A CA 1
ATOM 885 C C . HIS A 1 109 ? 10.172 -2.465 10.423 1.00 94.69 109 HIS A C 1
ATOM 887 O O . HIS A 1 109 ? 10.008 -2.319 11.635 1.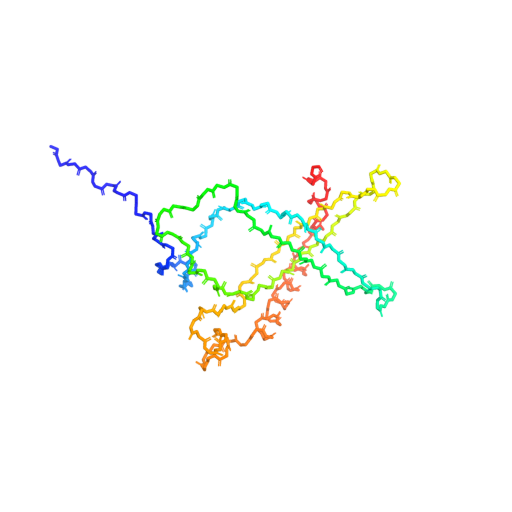00 94.69 109 HIS A O 1
ATOM 893 N N . ARG A 1 110 ? 11.043 -3.331 9.905 1.00 95.19 110 ARG A N 1
ATOM 894 C CA . ARG A 1 110 ? 11.985 -4.127 10.697 1.00 95.19 110 ARG A CA 1
ATOM 895 C C . ARG A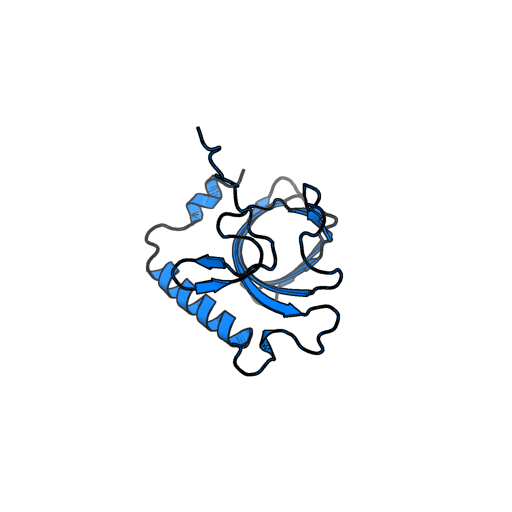 1 110 ? 13.390 -3.912 10.144 1.00 95.19 110 ARG A C 1
ATOM 897 O O . ARG A 1 110 ? 13.623 -4.067 8.947 1.00 95.19 110 ARG A O 1
ATOM 904 N N . ARG A 1 111 ? 14.322 -3.484 10.999 1.00 92.12 111 ARG A N 1
ATOM 905 C CA . ARG A 1 111 ? 15.746 -3.345 10.639 1.00 92.12 111 ARG A CA 1
ATOM 906 C C . ARG A 1 111 ? 16.425 -4.732 10.737 1.00 92.12 111 ARG A C 1
ATOM 908 O O . ARG A 1 111 ? 15.970 -5.541 11.544 1.00 92.12 111 ARG A O 1
ATOM 915 N N . PRO A 1 112 ? 17.530 -5.015 10.016 1.00 90.69 112 PRO A N 1
ATOM 916 C CA . PRO A 1 112 ? 18.086 -6.377 9.863 1.00 90.69 112 PRO A CA 1
ATOM 917 C C . PRO A 1 112 ? 18.513 -7.116 11.144 1.00 90.69 112 PRO A C 1
ATOM 919 O O . PRO A 1 112 ? 18.785 -8.313 11.105 1.00 90.69 112 PRO A O 1
ATOM 922 N N . HIS A 1 113 ? 18.621 -6.409 12.271 1.00 90.62 113 HIS A N 1
ATOM 923 C CA . HIS A 1 113 ? 19.030 -6.959 13.569 1.00 90.62 113 HIS A CA 1
ATOM 924 C C . HIS A 1 113 ? 17.933 -6.839 14.641 1.00 90.62 113 HIS A C 1
ATOM 926 O O . HIS A 1 113 ? 18.171 -7.142 15.809 1.00 90.62 113 HIS A O 1
ATOM 932 N N . TRP A 1 114 ? 16.737 -6.368 14.274 1.00 92.06 114 TRP A N 1
ATOM 933 C CA . TRP A 1 114 ? 15.606 -6.240 15.192 1.00 92.06 114 TRP A CA 1
ATOM 934 C C . TRP A 1 114 ? 14.835 -7.557 15.276 1.00 92.06 114 TRP A C 1
ATOM 936 O O . TRP A 1 114 ? 14.537 -8.186 14.264 1.00 92.06 114 TRP A O 1
ATOM 946 N N . ARG A 1 115 ? 14.492 -7.968 16.502 1.00 91.00 115 ARG A N 1
ATOM 947 C CA . ARG A 1 115 ? 13.737 -9.207 16.760 1.00 91.00 115 ARG A CA 1
ATOM 948 C C . ARG A 1 115 ? 12.238 -9.072 16.474 1.00 91.00 115 ARG A C 1
ATOM 950 O O . ARG A 1 115 ? 11.589 -10.088 16.264 1.00 91.00 115 ARG A O 1
ATOM 957 N N . ALA A 1 116 ? 11.734 -7.841 16.452 1.00 93.19 116 ALA A N 1
ATOM 958 C CA . ALA A 1 116 ? 10.330 -7.487 16.299 1.00 93.19 116 ALA A CA 1
ATOM 959 C C . ALA A 1 116 ? 10.171 -6.345 15.275 1.00 93.19 116 ALA A C 1
ATOM 961 O O . ALA A 1 116 ? 11.129 -5.618 14.983 1.00 93.19 116 ALA A O 1
ATOM 962 N N . TRP A 1 117 ? 8.975 -6.193 14.716 1.00 96.12 117 TRP A N 1
ATOM 963 C CA . TRP A 1 117 ? 8.576 -5.048 13.899 1.00 96.12 117 TRP A CA 1
ATOM 964 C C . TRP A 1 117 ? 8.413 -3.787 14.750 1.00 96.12 117 TRP A C 1
ATOM 966 O O . TRP A 1 117 ? 8.193 -3.854 15.957 1.00 96.12 117 TRP A O 1
ATOM 976 N N . SER A 1 118 ? 8.521 -2.608 14.132 1.00 92.75 118 SER A N 1
ATOM 977 C CA . SER A 1 118 ? 8.453 -1.338 14.865 1.00 92.75 118 SER A CA 1
ATOM 978 C C . SER A 1 118 ? 7.150 -1.123 15.643 1.00 92.75 118 SER A C 1
ATOM 980 O O . SER A 1 118 ? 7.181 -0.441 16.659 1.00 92.75 118 SER A O 1
ATOM 982 N N . ASP A 1 119 ? 6.030 -1.692 15.204 1.00 94.38 119 ASP A N 1
ATOM 983 C CA . ASP A 1 119 ? 4.717 -1.593 15.855 1.00 94.38 119 ASP A CA 1
ATOM 984 C C . ASP A 1 119 ? 4.472 -2.641 16.961 1.00 94.38 119 ASP A C 1
ATOM 986 O O . ASP A 1 119 ? 3.462 -2.567 17.651 1.00 94.38 119 ASP A O 1
ATOM 990 N N . GLU A 1 120 ? 5.402 -3.576 17.184 1.00 92.25 120 GLU A N 1
ATOM 991 C CA . GLU A 1 120 ? 5.374 -4.503 18.331 1.00 92.25 120 GLU A CA 1
ATOM 992 C C . GLU A 1 120 ? 5.986 -3.893 19.611 1.00 92.25 120 GLU A C 1
ATOM 994 O O . GLU A 1 120 ? 5.877 -4.468 20.696 1.00 92.25 120 GLU A O 1
ATOM 999 N N . TYR A 1 121 ? 6.664 -2.743 19.510 1.00 88.38 121 TYR A N 1
ATOM 1000 C CA . TYR A 1 121 ? 7.310 -2.092 20.654 1.00 88.38 121 TYR A CA 1
ATOM 1001 C C . TYR A 1 121 ? 6.292 -1.307 21.510 1.00 88.38 121 TYR A C 1
ATOM 1003 O O . TYR A 1 121 ? 5.468 -0.579 20.950 1.00 88.38 121 TYR A O 1
ATOM 1011 N N . PRO A 1 122 ? 6.357 -1.385 22.858 1.00 86.12 122 PRO A N 1
ATOM 1012 C CA . PRO A 1 122 ? 5.432 -0.673 23.739 1.00 86.12 122 PRO A CA 1
ATOM 1013 C C . PRO A 1 122 ? 5.374 0.835 23.466 1.00 86.12 122 PRO A C 1
ATOM 1015 O O . PRO A 1 122 ? 6.407 1.495 23.378 1.00 86.12 122 PRO A O 1
ATOM 1018 N N . GLY A 1 123 ? 4.156 1.371 23.372 1.00 84.44 123 GLY A N 1
ATOM 1019 C CA . GLY A 1 123 ? 3.888 2.781 23.066 1.00 84.44 123 GLY A CA 1
ATOM 1020 C C . GLY A 1 123 ? 3.610 3.073 21.587 1.00 84.44 123 GLY A C 1
ATOM 1021 O O . GLY A 1 123 ? 3.041 4.119 21.292 1.00 84.44 123 GLY A O 1
ATOM 1022 N N . ASN A 1 124 ? 3.930 2.154 20.669 1.00 86.94 124 ASN A N 1
ATOM 1023 C CA . ASN A 1 124 ? 3.595 2.302 19.252 1.00 86.94 124 ASN A CA 1
ATOM 1024 C C . ASN A 1 124 ? 2.195 1.744 18.936 1.00 86.94 124 ASN A C 1
ATOM 1026 O O . ASN A 1 124 ? 1.721 0.805 19.575 1.00 86.94 124 ASN A O 1
ATOM 1030 N N . LEU A 1 125 ? 1.533 2.326 17.931 1.00 88.25 125 LEU A N 1
ATOM 1031 C CA . LEU A 1 125 ? 0.223 1.878 17.455 1.00 88.25 125 LEU A CA 1
ATOM 1032 C C . LEU A 1 125 ? 0.372 0.626 16.577 1.00 88.25 125 LEU A C 1
ATOM 1034 O O . LEU A 1 125 ? 1.099 0.650 15.584 1.00 88.25 125 LEU A O 1
ATOM 1038 N N . ALA A 1 126 ? -0.345 -0.447 16.915 1.00 93.25 126 ALA A N 1
ATOM 1039 C CA . ALA A 1 126 ? -0.313 -1.702 16.169 1.00 93.25 126 ALA A CA 1
ATOM 1040 C C . ALA A 1 126 ? -0.836 -1.535 14.728 1.00 93.25 126 ALA A C 1
ATOM 1042 O O . ALA A 1 126 ? -1.841 -0.854 14.500 1.00 93.25 126 ALA A O 1
ATOM 1043 N N . SER A 1 127 ? -0.226 -2.230 13.755 1.00 92.88 127 SER A N 1
ATOM 1044 C CA . SER A 1 127 ? -0.602 -2.167 12.327 1.00 92.88 127 SER A CA 1
ATOM 1045 C C . SER A 1 127 ? -2.108 -2.317 12.066 1.00 92.88 127 SER A C 1
ATOM 1047 O O . SER A 1 127 ? -2.642 -1.658 11.176 1.00 92.88 127 SER A O 1
ATOM 1049 N N . ARG A 1 128 ? -2.804 -3.175 12.827 1.00 94.12 128 ARG A N 1
ATOM 1050 C CA . ARG A 1 128 ? -4.259 -3.396 12.716 1.00 94.12 128 ARG A CA 1
ATOM 1051 C C . ARG A 1 128 ? -5.053 -2.116 12.973 1.00 94.12 128 ARG A C 1
ATOM 1053 O O . ARG A 1 128 ? -5.961 -1.789 12.214 1.00 94.12 128 ARG A O 1
ATOM 1060 N N . ASP A 1 129 ? -4.715 -1.422 14.048 1.00 95.06 129 ASP A N 1
ATOM 1061 C CA . ASP A 1 129 ? -5.510 -0.316 14.575 1.00 95.06 129 ASP A CA 1
ATOM 1062 C C . ASP A 1 129 ? -5.165 0.980 13.825 1.00 95.06 129 ASP A C 1
ATOM 1064 O O . ASP A 1 129 ? -6.046 1.783 13.525 1.00 95.06 129 ASP A O 1
ATOM 1068 N N . ALA A 1 130 ? -3.915 1.100 13.361 1.00 94.38 130 ALA A N 1
ATOM 1069 C CA . ALA A 1 130 ? -3.521 2.074 12.346 1.00 94.38 130 ALA A CA 1
ATOM 1070 C C . ALA A 1 130 ? -4.314 1.905 11.031 1.00 94.38 130 ALA A C 1
ATOM 1072 O O . ALA A 1 130 ? -4.773 2.894 10.462 1.00 94.38 130 ALA A O 1
ATOM 1073 N N . VAL A 1 131 ? -4.528 0.670 10.550 1.00 96.56 131 VAL A N 1
ATOM 1074 C CA . VAL A 1 131 ? -5.363 0.412 9.357 1.00 96.56 131 VAL A CA 1
ATOM 1075 C C . VAL A 1 131 ? -6.829 0.778 9.592 1.00 96.56 131 VAL A C 1
ATOM 1077 O O . VAL A 1 131 ? -7.448 1.337 8.688 1.00 96.56 131 VAL A O 1
ATOM 1080 N N . ALA A 1 132 ? -7.379 0.521 10.784 1.00 96.88 132 ALA A N 1
ATOM 1081 C CA . ALA A 1 132 ? -8.737 0.945 11.128 1.00 96.88 132 ALA A CA 1
ATOM 1082 C C . ALA A 1 132 ? -8.884 2.476 11.034 1.00 96.88 132 ALA A C 1
ATOM 1084 O O . ALA A 1 132 ? -9.711 2.955 10.259 1.00 96.88 132 ALA A O 1
ATOM 1085 N N . ALA A 1 133 ? -7.997 3.233 11.689 1.00 94.88 133 ALA A N 1
ATOM 1086 C CA . ALA A 1 133 ? -8.004 4.697 11.647 1.00 94.88 133 ALA A CA 1
ATOM 1087 C C . ALA A 1 133 ? -7.803 5.266 10.223 1.00 94.88 133 ALA A C 1
ATOM 1089 O O . ALA A 1 133 ? -8.459 6.236 9.835 1.00 94.88 133 ALA A O 1
ATOM 1090 N N . ILE A 1 134 ? -6.942 4.645 9.402 1.00 95.50 134 ILE A N 1
ATOM 1091 C CA . ILE A 1 134 ? -6.768 5.010 7.981 1.00 95.50 134 ILE A CA 1
ATOM 1092 C C . ILE A 1 134 ? -8.074 4.813 7.195 1.00 95.50 134 ILE A C 1
ATOM 1094 O O . ILE A 1 134 ? -8.431 5.661 6.374 1.00 95.50 134 ILE A O 1
ATOM 1098 N N . LEU A 1 135 ? -8.790 3.708 7.426 1.00 96.25 135 LEU A N 1
ATOM 1099 C CA . LEU A 1 135 ? -10.051 3.408 6.745 1.00 96.25 135 LEU A CA 1
ATOM 1100 C C . LEU A 1 135 ? -11.197 4.315 7.208 1.00 96.25 135 LEU A C 1
ATOM 1102 O O . LEU A 1 135 ? -11.990 4.744 6.372 1.00 96.25 135 LEU A O 1
ATOM 1106 N N . GLU A 1 136 ? -11.257 4.655 8.494 1.00 96.56 136 GLU A N 1
ATOM 1107 C CA . GLU A 1 136 ? -12.233 5.590 9.066 1.00 96.56 136 GLU A CA 1
ATOM 1108 C C . GLU A 1 136 ? -12.035 7.006 8.501 1.00 96.56 136 GLU A C 1
ATOM 1110 O O . GLU A 1 136 ? -12.943 7.544 7.866 1.00 96.56 136 GLU A O 1
ATOM 1115 N N . CYS A 1 137 ? -10.816 7.552 8.582 1.00 93.44 137 CYS A N 1
ATOM 1116 C CA . CYS A 1 137 ? -10.465 8.846 7.984 1.00 93.44 137 CYS A CA 1
ATOM 1117 C C . CYS A 1 137 ? -10.703 8.868 6.460 1.00 93.44 137 CYS A C 1
ATOM 1119 O O . CYS A 1 137 ? -11.204 9.851 5.901 1.00 93.44 137 CYS A O 1
ATOM 1121 N N . ARG A 1 138 ? -10.408 7.768 5.749 1.00 92.56 138 ARG A N 1
ATOM 1122 C CA . ARG A 1 138 ? -10.724 7.673 4.317 1.00 92.56 138 ARG A CA 1
ATOM 1123 C C . ARG A 1 138 ? -12.230 7.650 4.058 1.00 92.56 138 ARG A C 1
ATOM 1125 O O . ARG A 1 138 ? -12.657 8.255 3.077 1.00 92.56 138 ARG A O 1
ATOM 1132 N N . LEU A 1 139 ? -13.022 6.969 4.885 1.00 93.50 139 LEU A N 1
ATOM 1133 C CA . LEU A 1 139 ? -14.478 6.902 4.754 1.00 93.50 139 LEU A CA 1
ATOM 1134 C C . LEU A 1 139 ? -15.126 8.272 4.991 1.00 93.50 139 LEU A C 1
ATOM 1136 O O . LEU A 1 139 ? -16.040 8.642 4.257 1.00 93.50 139 LEU A O 1
ATOM 1140 N N . GLU A 1 140 ? -14.634 9.048 5.955 1.00 93.12 140 GLU A N 1
ATOM 1141 C CA . GLU A 1 140 ? -15.053 10.439 6.171 1.00 93.12 140 GLU A CA 1
ATOM 1142 C C . GLU A 1 140 ? -14.718 11.320 4.965 1.00 93.12 140 GLU A C 1
ATOM 1144 O O . GLU A 1 140 ? -15.607 11.966 4.407 1.00 93.12 140 GLU A O 1
ATOM 1149 N N . ARG A 1 141 ? -13.471 11.269 4.477 1.00 89.25 141 ARG A N 1
ATOM 1150 C CA . ARG A 1 141 ? -13.057 11.995 3.263 1.00 89.25 141 ARG A CA 1
ATOM 1151 C C . ARG A 1 141 ? -13.873 11.588 2.034 1.00 89.25 141 ARG A C 1
ATOM 1153 O O . ARG A 1 141 ? -14.280 12.455 1.273 1.00 89.25 141 ARG A O 1
ATOM 1160 N N . LEU A 1 142 ? -14.174 10.300 1.859 1.00 88.31 142 L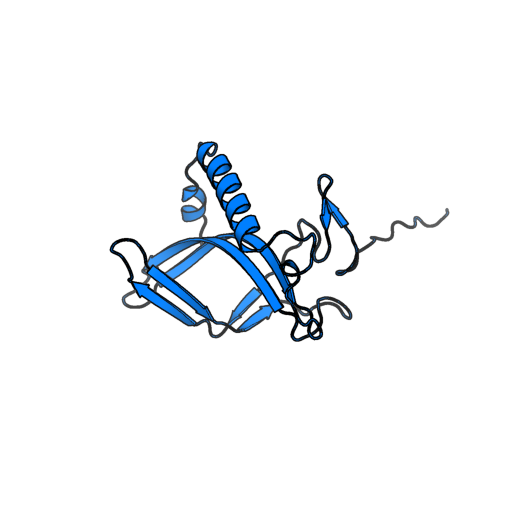EU A N 1
ATOM 1161 C CA . LEU A 1 142 ? -15.009 9.793 0.763 1.00 88.31 142 LEU A CA 1
ATOM 1162 C C . LEU A 1 142 ? -16.473 10.259 0.870 1.00 88.31 142 LEU A C 1
ATOM 1164 O O . LEU A 1 142 ? -17.113 10.469 -0.153 1.00 88.31 142 LEU A O 1
ATOM 1168 N N . ARG A 1 143 ? -17.006 10.447 2.085 1.00 90.19 143 ARG A N 1
ATOM 1169 C CA . ARG A 1 143 ? -18.346 11.025 2.312 1.00 90.19 143 ARG A CA 1
ATOM 1170 C C . ARG A 1 143 ? -18.400 12.533 2.039 1.00 90.19 143 ARG A C 1
ATOM 1172 O O . ARG A 1 143 ? -19.478 13.042 1.752 1.00 90.19 143 ARG A O 1
ATOM 1179 N N . ALA A 1 144 ? -17.264 13.226 2.127 1.00 88.38 144 ALA A N 1
ATOM 1180 C CA . ALA A 1 144 ? -17.122 14.647 1.803 1.00 88.38 144 ALA A CA 1
ATOM 1181 C C . ALA A 1 144 ? -16.690 14.917 0.342 1.00 88.38 144 ALA A C 1
ATOM 1183 O O . ALA A 1 144 ? -16.736 16.060 -0.110 1.00 88.38 144 ALA A O 1
ATOM 1184 N N . GLU A 1 145 ? -16.266 13.895 -0.410 1.00 84.75 145 GLU A N 1
ATOM 1185 C CA . GLU A 1 145 ? -15.878 14.008 -1.822 1.00 84.75 145 GLU A CA 1
ATOM 1186 C C . GLU A 1 145 ? -17.116 14.145 -2.730 1.00 84.75 145 GLU A C 1
ATOM 1188 O O . GLU A 1 145 ? -17.725 13.157 -3.135 1.00 84.75 145 GLU A O 1
ATOM 1193 N N . THR A 1 146 ? -17.471 15.384 -3.093 1.00 70.31 146 THR A N 1
ATOM 1194 C CA . THR A 1 146 ? -18.603 15.694 -3.994 1.00 70.31 146 THR A CA 1
ATOM 1195 C C . THR A 1 146 ? -18.412 15.181 -5.428 1.00 70.31 146 THR A C 1
ATOM 1197 O O . THR A 1 146 ? -19.389 14.961 -6.140 1.00 70.31 146 THR A O 1
ATOM 1200 N N . GLU A 1 147 ? -17.162 15.005 -5.867 1.00 64.12 147 GLU A N 1
ATOM 1201 C CA . GLU A 1 147 ? -16.801 14.626 -7.238 1.00 64.12 147 GLU A CA 1
ATOM 1202 C C . GLU A 1 147 ? -16.333 13.162 -7.318 1.00 64.12 147 GLU A C 1
ATOM 1204 O O . GLU A 1 147 ? -15.371 12.780 -6.639 1.00 64.12 147 GLU A O 1
ATOM 1209 N N . PRO A 1 148 ? -16.939 12.315 -8.173 1.00 58.44 148 PRO A N 1
ATOM 1210 C CA . PRO A 1 148 ? -16.534 10.923 -8.294 1.00 58.44 148 PRO A CA 1
ATOM 1211 C C . PRO A 1 148 ? -15.139 10.825 -8.924 1.00 58.44 148 PRO A C 1
ATOM 1213 O O . PRO A 1 148 ? -14.959 11.114 -10.111 1.00 58.44 148 PRO A O 1
ATOM 1216 N N . ARG A 1 149 ? -14.166 10.300 -8.156 1.00 58.47 149 ARG A N 1
ATOM 1217 C CA . ARG A 1 149 ? -12.728 10.121 -8.497 1.00 58.47 149 ARG A CA 1
ATOM 1218 C C . ARG A 1 149 ? -12.421 9.472 -9.866 1.00 58.47 149 ARG A C 1
ATOM 1220 O O . ARG A 1 149 ? -11.280 9.519 -10.315 1.00 58.47 149 ARG A O 1
ATOM 1227 N N . THR A 1 150 ? -13.434 8.964 -10.571 1.00 54.78 150 THR A N 1
ATOM 1228 C CA . THR A 1 150 ? -13.462 8.576 -11.998 1.00 54.78 150 THR A CA 1
ATOM 1229 C C . THR A 1 150 ? -12.758 9.521 -12.979 1.00 54.78 150 THR A C 1
ATOM 1231 O O . THR A 1 150 ? -12.382 9.078 -14.064 1.00 54.78 150 THR A O 1
ATOM 1234 N N . LEU A 1 151 ? -12.529 10.790 -12.626 1.00 53.31 151 LEU A N 1
ATOM 1235 C CA . LEU A 1 151 ? -11.735 11.719 -13.433 1.00 53.31 151 LEU A CA 1
ATOM 1236 C C . LEU A 1 151 ? -10.319 11.199 -13.723 1.00 53.31 151 LEU A C 1
ATOM 1238 O O . LEU A 1 151 ? -9.866 11.337 -14.861 1.00 53.31 151 LEU A O 1
ATOM 1242 N N . TRP A 1 152 ? -9.648 10.516 -12.778 1.00 52.09 152 TRP A N 1
ATOM 1243 C CA . TRP A 1 152 ? -8.334 9.929 -13.083 1.00 52.09 152 TRP A CA 1
ATOM 1244 C C . TRP A 1 152 ? -8.418 8.833 -14.162 1.00 52.09 152 TRP A C 1
ATOM 1246 O O . TRP A 1 152 ? -7.429 8.589 -14.845 1.00 52.09 152 TRP A O 1
ATOM 1256 N N . ALA A 1 153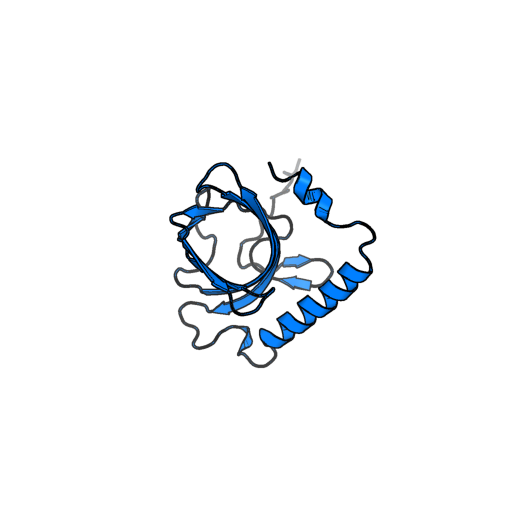 ? -9.583 8.209 -14.403 1.00 52.19 153 ALA A N 1
ATOM 1257 C CA . ALA A 1 153 ? -9.721 7.103 -15.369 1.00 52.19 153 ALA A CA 1
ATOM 1258 C C . ALA A 1 153 ? -9.574 7.578 -16.811 1.00 52.19 153 ALA A C 1
ATOM 1260 O O . ALA A 1 153 ? -9.208 6.813 -17.697 1.00 52.19 153 ALA A O 1
ATOM 1261 N N . ARG A 1 154 ? -9.870 8.863 -17.024 1.00 51.44 154 ARG A N 1
ATOM 1262 C CA . ARG A 1 154 ? -9.722 9.574 -18.293 1.00 51.44 154 ARG A CA 1
ATOM 1263 C C . ARG A 1 154 ? -8.308 10.139 -18.478 1.00 51.44 154 ARG A C 1
ATOM 1265 O O . ARG A 1 154 ? -7.976 10.547 -19.583 1.00 51.44 154 ARG A O 1
ATOM 1272 N N . ALA A 1 155 ? -7.511 10.174 -17.407 1.00 50.09 155 ALA A N 1
ATOM 1273 C CA . ALA A 1 155 ? -6.128 10.652 -17.381 1.00 50.09 155 ALA A CA 1
ATOM 1274 C C . ALA A 1 155 ? -5.091 9.515 -17.272 1.00 50.09 155 ALA A C 1
ATOM 1276 O O . ALA A 1 155 ? -3.892 9.769 -17.385 1.00 50.09 155 ALA A O 1
ATOM 1277 N N . ALA A 1 156 ? -5.531 8.268 -17.072 1.00 50.06 156 ALA A N 1
ATOM 1278 C CA . ALA A 1 156 ? -4.700 7.094 -17.298 1.00 50.06 156 ALA A CA 1
ATOM 1279 C C . ALA A 1 156 ? -4.333 7.037 -18.801 1.00 50.06 156 ALA A C 1
ATOM 1281 O O . ALA A 1 156 ? -5.249 7.042 -19.629 1.00 50.06 156 ALA A O 1
ATOM 1282 N N . PRO A 1 157 ? -3.033 7.040 -19.158 1.00 48.78 157 PRO A N 1
ATOM 1283 C CA . PRO A 1 157 ? -2.583 7.114 -20.549 1.00 48.78 157 PRO A CA 1
ATOM 1284 C C . PRO A 1 157 ? -2.747 5.787 -21.299 1.00 48.78 157 PRO A C 1
ATOM 1286 O O . PRO A 1 157 ? -3.193 4.783 -20.702 1.00 48.78 157 PRO A O 1
#

Foldseek 3Di:
DPDDPPDPCPAAQQDWDDDPHDIDGGDDPVDDWDKDFPPKDKDWDDDDPPDIDIDIDTDIDTPDDDPPPHDADPPKAFDKDWDKDKDWDDDDDPDIDIDIDDDMDTLWIDHPPDPDIPQVDPPHPHSVVVVVVVVVVVVVVVVVPPDDPCVVVVVPD

Secondary structure (DSSP, 8-state):
-PPP--------TTSEEEETTEEEESSPTT----EEEEEEEEEEEE-SSS-EEEEEEEEEEESSPPPTT-S--TT-EEEEEEEEEEEEEE-SSS-EEEEEEEEEEEEEEE-TT-SS-GGGSTTSPPHHHHHHHHHHHHHHHHHH--S-GGGGGGT--

pLDDT: mean 82.49, std 15.18, range [32.66, 96.88]